Protein AF-A0A954W1E0-F1 (afdb_monomer)

Solvent-accessible surface area (backbone atoms only — not comparable to full-atom values): 4162 Å² total; per-residue (Å²): 134,82,84,73,80,78,55,73,48,79,47,78,50,73,46,79,48,85,90,73,16,38,33,21,35,41,40,30,22,37,84,85,68,48,79,75,44,76,51,66,49,74,72,46,62,80,51,75,66,51,50,67,75,40,48,95,47,36,65,62,51,54,50,58,73,68,58,97

Radius of gyration: 16.58 Å; Cα contacts (8 Å, |Δi|>4): 100; chains: 1; bounding box: 32×19×52 Å

Secondary structure (DSSP, 8-state):
-------EEEEEEEEE-GGG-EEEEEEEEETTS-EEEEEEPPPB---HHHHHHHGGGHHHHHHHHHT-

Nearest PDB structures (foldseek):
  5wxk-assembly1_B  TM=4.635E-01  e=4.896E-01  Neisseria meningitidis H44/76
  3l7z-assembly1_G  TM=5.396E-01  e=5.947E+00  Saccharolobus solfataricus
  5kux-assembly1_A  TM=4.327E-01  e=4.633E+00  synthetic construct
  1r8y-assembly1_C  TM=2.781E-01  e=2.642E+00  Mus musculus
  2idk-assembly1_B  TM=3.252E-01  e=4.089E+00  Rattus norvegicus

Foldseek 3Di:
DPPDPFDKDKDKDWDQDPPRWIKIKMFIATPVRDTPDIDMFDTHDDDPVLCVVCPVCSVVVCCPPGHD

pLDDT: mean 85.52, std 11.5, range [44.12, 97.19]

Mean predicted aligned error: 6.34 Å

Sequence (68 aa):
MSDSKKALFGFLTGKVSIANAIIGGYLVLNDLGRPAEFHCTEPVKPNRAQEILFGKTLDSYLYGERIG

Structure (mmCIF, N/CA/C/O backbone):
data_AF-A0A954W1E0-F1
#
_entry.id   AF-A0A954W1E0-F1
#
loop_
_atom_site.group_PDB
_atom_site.id
_atom_site.type_symbol
_atom_site.label_atom_id
_atom_site.label_alt_id
_atom_site.label_comp_id
_atom_site.label_asym_id
_atom_site.label_entity_id
_atom_site.label_seq_id
_atom_site.pdbx_PDB_ins_code
_atom_site.Cartn_x
_atom_site.Cartn_y
_atom_site.Cartn_z
_atom_site.occupancy
_atom_site.B_iso_or_equiv
_atom_site.auth_seq_id
_atom_site.auth_comp_id
_atom_site.auth_asym_id
_atom_site.auth_atom_id
_atom_site.pdbx_PDB_model_num
ATOM 1 N N . MET A 1 1 ? -15.321 14.426 33.765 1.00 44.12 1 MET A N 1
ATOM 2 C CA . MET A 1 1 ? -15.326 13.590 32.546 1.00 44.12 1 MET A CA 1
ATOM 3 C C . MET A 1 1 ? -13.887 13.379 32.120 1.00 44.12 1 MET A C 1
ATOM 5 O O . MET A 1 1 ? -13.258 14.353 31.734 1.00 44.12 1 MET A O 1
ATOM 9 N N . SER A 1 2 ? -13.332 12.174 32.269 1.00 53.34 2 SER A N 1
ATOM 10 C CA . SER A 1 2 ? -12.008 11.875 31.717 1.00 53.34 2 SER A CA 1
ATOM 11 C C . SER A 1 2 ? -12.130 11.762 30.203 1.00 53.34 2 SER A C 1
ATOM 13 O O . SER A 1 2 ? -12.944 10.981 29.710 1.00 53.34 2 SER A O 1
ATOM 15 N N . ASP A 1 3 ? -11.334 12.543 29.491 1.00 55.47 3 ASP A N 1
ATOM 16 C CA . ASP A 1 3 ? -11.214 12.487 28.042 1.00 55.47 3 ASP A CA 1
ATOM 17 C C . ASP A 1 3 ? -10.556 11.146 27.676 1.00 55.47 3 ASP A C 1
ATOM 19 O O . ASP A 1 3 ? -9.336 10.977 27.747 1.00 55.47 3 ASP A O 1
ATOM 23 N N . SER A 1 4 ? -11.380 10.123 27.437 1.00 65.38 4 SER A N 1
ATOM 24 C CA . SER A 1 4 ? -10.896 8.806 27.034 1.00 65.38 4 SER A CA 1
ATOM 25 C C . SER A 1 4 ? -10.291 8.959 25.645 1.00 65.38 4 SER A C 1
ATOM 27 O O . SER A 1 4 ? -11.019 9.179 24.676 1.00 65.38 4 SER A O 1
ATOM 29 N N . LYS A 1 5 ? -8.957 8.899 25.545 1.00 70.12 5 LYS A N 1
ATOM 30 C CA . LYS A 1 5 ? -8.265 8.943 24.255 1.00 70.12 5 LYS A CA 1
ATOM 31 C C . LYS A 1 5 ? -8.841 7.848 23.365 1.00 70.12 5 LYS A C 1
ATOM 33 O O . LYS A 1 5 ? -8.648 6.663 23.625 1.00 70.12 5 LYS A O 1
ATOM 38 N N . LYS A 1 6 ? -9.550 8.257 22.316 1.00 80.31 6 LYS A N 1
ATOM 39 C CA . LYS A 1 6 ? -10.132 7.340 21.343 1.00 80.31 6 LYS A CA 1
ATOM 40 C C . LYS A 1 6 ? -8.986 6.645 20.612 1.00 80.31 6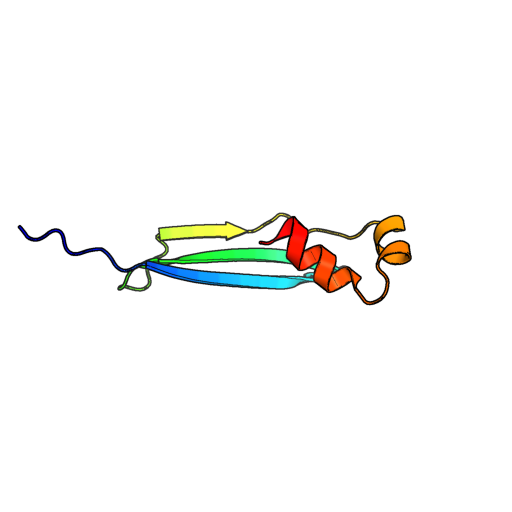 LYS A C 1
ATOM 42 O O . LYS A 1 6 ? -8.205 7.306 19.930 1.00 80.31 6 LYS A O 1
ATOM 47 N N . ALA A 1 7 ? -8.844 5.339 20.815 1.00 89.75 7 ALA A N 1
ATOM 48 C CA . ALA A 1 7 ? -7.804 4.569 20.149 1.00 89.75 7 ALA A CA 1
ATOM 49 C C . ALA A 1 7 ? -8.081 4.526 18.640 1.00 89.75 7 ALA A C 1
ATOM 51 O O . ALA A 1 7 ? -9.221 4.314 18.217 1.00 89.75 7 ALA A O 1
ATOM 52 N N . LEU A 1 8 ? -7.033 4.742 17.848 1.00 95.75 8 LEU A N 1
ATOM 53 C CA . LEU A 1 8 ? -7.061 4.637 16.395 1.00 95.75 8 LEU A CA 1
ATOM 54 C C . LEU A 1 8 ? -6.053 3.580 15.949 1.00 95.75 8 LEU A C 1
ATOM 56 O O . LEU A 1 8 ? -4.940 3.513 16.470 1.00 95.75 8 LEU A O 1
ATOM 60 N N . PHE A 1 9 ? -6.450 2.776 14.970 1.00 96.25 9 PHE A N 1
ATOM 61 C CA . PHE A 1 9 ? -5.659 1.695 14.396 1.00 96.25 9 PHE A CA 1
ATOM 62 C C . PHE A 1 9 ? -5.446 1.979 12.914 1.00 96.25 9 PHE A C 1
ATOM 64 O O . PHE A 1 9 ? -6.416 2.048 12.1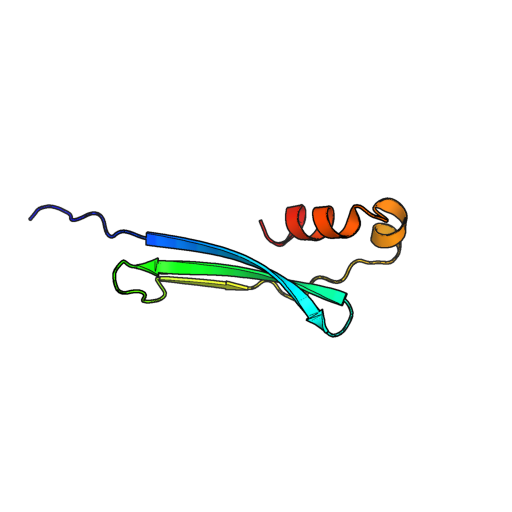61 1.00 96.25 9 PHE A O 1
ATOM 71 N N . GLY A 1 10 ? -4.191 2.171 12.511 1.00 95.25 10 GLY A N 1
ATOM 72 C CA . GLY A 1 10 ? -3.815 2.466 11.131 1.00 95.25 10 GLY A CA 1
ATOM 73 C C . GLY A 1 10 ? -3.309 1.229 10.394 1.00 95.25 10 GLY A C 1
ATOM 74 O O . GLY A 1 10 ? -2.502 0.468 10.924 1.00 95.25 10 GLY A O 1
ATOM 75 N N . PHE A 1 11 ? -3.754 1.065 9.153 1.00 93.75 11 PHE A N 1
ATOM 76 C CA . PHE A 1 11 ? -3.314 0.027 8.227 1.00 93.75 11 PHE A CA 1
ATOM 77 C C . PHE A 1 11 ? -2.880 0.697 6.925 1.00 93.75 11 PHE A C 1
ATOM 79 O O . PHE A 1 11 ? -3.623 1.520 6.398 1.00 93.75 11 PHE A O 1
ATOM 86 N N . LEU A 1 12 ? -1.710 0.333 6.396 1.00 91.88 12 LEU A N 1
ATOM 87 C CA . LEU A 1 12 ? -1.188 0.812 5.113 1.00 91.88 12 LEU A CA 1
ATOM 88 C C . LEU A 1 12 ? -0.882 -0.393 4.223 1.00 91.88 12 LEU A C 1
ATOM 90 O O . LEU A 1 12 ? -0.299 -1.378 4.680 1.00 91.88 12 LEU A O 1
ATOM 94 N N . THR A 1 13 ? -1.274 -0.332 2.954 1.00 89.12 13 THR A N 1
ATOM 95 C CA . THR A 1 13 ? -0.986 -1.389 1.984 1.00 89.12 13 THR A CA 1
ATOM 96 C C . THR A 1 13 ? -0.775 -0.821 0.586 1.00 89.12 13 THR A C 1
ATOM 98 O O . THR A 1 13 ? -1.303 0.233 0.239 1.00 89.12 13 THR A O 1
ATOM 101 N N . GLY A 1 14 ? -0.025 -1.552 -0.232 1.00 87.94 14 GLY A N 1
ATOM 102 C CA . GLY A 1 14 ? 0.050 -1.345 -1.669 1.00 87.94 14 GLY A CA 1
ATOM 103 C C . GLY A 1 14 ? -0.112 -2.682 -2.382 1.00 87.94 14 GLY A C 1
ATOM 104 O O . GLY A 1 14 ? 0.415 -3.698 -1.925 1.00 87.94 14 GLY A O 1
ATOM 105 N N . LYS A 1 15 ? -0.868 -2.700 -3.482 1.00 84.38 15 LYS A N 1
ATOM 106 C CA . LYS A 1 15 ? -1.076 -3.898 -4.303 1.00 84.38 15 LYS A CA 1
ATOM 107 C C . LYS A 1 15 ? -0.900 -3.594 -5.781 1.00 84.38 15 LYS A C 1
ATOM 109 O O . LYS A 1 15 ? -1.348 -2.562 -6.278 1.00 84.38 15 LYS A O 1
ATOM 114 N N . VAL A 1 16 ? -0.305 -4.549 -6.490 1.00 80.06 16 VAL A N 1
ATOM 115 C CA . VAL A 1 16 ? -0.289 -4.559 -7.953 1.00 80.06 16 VAL A CA 1
ATOM 116 C C . VAL A 1 16 ? -1.690 -4.909 -8.454 1.00 80.06 16 VAL A C 1
ATOM 118 O O . VAL A 1 16 ? -2.305 -5.878 -8.008 1.00 80.06 16 VAL A O 1
ATOM 121 N N . SER A 1 17 ? -2.199 -4.087 -9.361 1.00 75.69 17 SER A N 1
ATOM 122 C CA . SER A 1 17 ? -3.501 -4.221 -10.008 1.00 75.69 17 SER A CA 1
ATOM 123 C C . SER A 1 17 ? -3.352 -4.706 -11.456 1.00 75.69 17 SER A C 1
ATOM 125 O O . SER A 1 17 ? -2.265 -5.064 -11.915 1.00 75.69 17 SER A O 1
ATOM 127 N N . ILE A 1 18 ? -4.459 -4.727 -12.199 1.00 72.12 18 ILE A N 1
ATOM 128 C CA . ILE A 1 18 ? -4.474 -5.096 -13.617 1.00 72.12 18 ILE A CA 1
ATOM 129 C C . ILE A 1 18 ? -3.579 -4.123 -14.411 1.00 72.12 18 ILE A C 1
ATOM 131 O O . ILE A 1 18 ? -3.587 -2.916 -14.177 1.00 72.12 18 ILE A O 1
ATOM 135 N N . ALA A 1 19 ? -2.820 -4.648 -15.379 1.00 77.19 19 ALA A N 1
ATOM 136 C CA . ALA A 1 19 ? -1.884 -3.890 -16.219 1.00 77.19 19 ALA A CA 1
ATOM 137 C C . ALA A 1 19 ? -0.688 -3.258 -15.471 1.00 77.19 19 ALA A C 1
ATOM 139 O O . ALA A 1 19 ? -0.247 -2.168 -15.840 1.00 77.19 19 ALA A O 1
ATOM 140 N N . ASN A 1 20 ? -0.162 -3.947 -14.448 1.00 77.31 20 ASN A N 1
ATOM 141 C CA . ASN A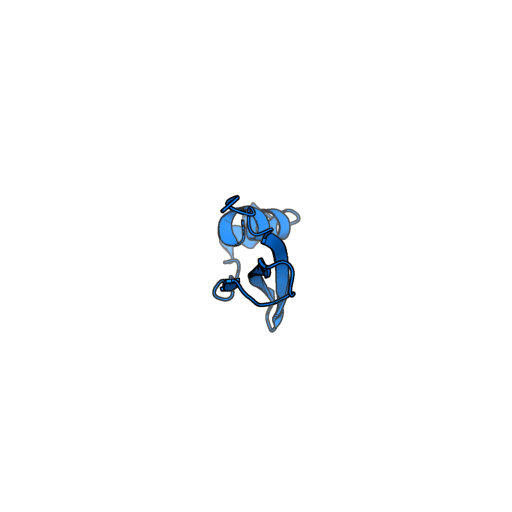 1 20 ? 1.061 -3.594 -13.705 1.00 77.31 20 ASN A CA 1
ATOM 142 C C . ASN A 1 20 ? 1.038 -2.203 -13.047 1.00 77.31 20 ASN A C 1
ATOM 144 O O . ASN A 1 20 ? 2.087 -1.635 -12.752 1.00 77.31 20 ASN A O 1
ATOM 148 N N . ALA A 1 21 ? -0.150 -1.645 -12.814 1.00 84.00 21 ALA A 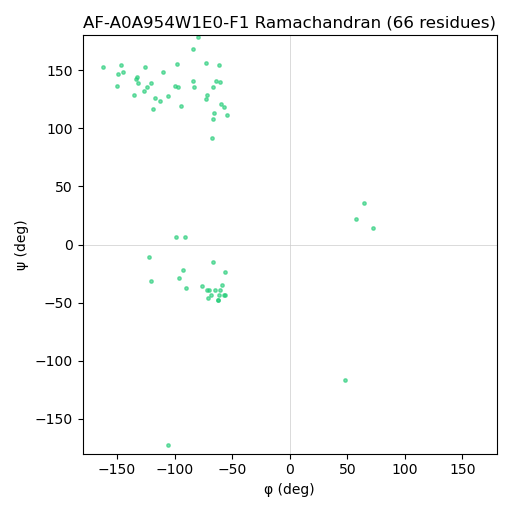N 1
ATOM 149 C CA . ALA A 1 21 ? -0.289 -0.425 -12.034 1.00 84.00 21 ALA A CA 1
ATOM 150 C C . ALA A 1 21 ? -0.321 -0.768 -10.547 1.00 84.00 21 ALA A C 1
ATOM 152 O O . ALA A 1 21 ? -0.980 -1.735 -10.158 1.00 84.00 21 ALA A O 1
ATOM 153 N N . ILE A 1 22 ? 0.322 0.037 -9.712 1.00 87.50 22 ILE A N 1
ATOM 154 C CA . ILE A 1 22 ? 0.272 -0.126 -8.259 1.00 87.50 22 ILE A CA 1
ATOM 155 C C . ILE A 1 22 ? -0.783 0.819 -7.691 1.00 87.50 22 ILE A C 1
ATOM 157 O O . ILE A 1 22 ? -0.866 1.982 -8.085 1.00 87.50 22 ILE A O 1
ATOM 161 N N . ILE A 1 23 ? -1.598 0.302 -6.776 1.00 89.31 23 ILE A N 1
ATOM 162 C CA . ILE A 1 23 ? -2.564 1.081 -6.003 1.00 89.31 23 ILE A CA 1
ATOM 163 C C . ILE A 1 23 ? -2.161 0.986 -4.536 1.00 89.31 23 ILE A C 1
ATOM 165 O O . ILE A 1 23 ? -1.995 -0.115 -4.004 1.00 89.31 23 ILE A O 1
ATOM 169 N N . GLY A 1 24 ? -2.003 2.140 -3.899 1.00 90.25 24 GLY A N 1
ATOM 170 C CA . GLY A 1 24 ? -1.813 2.264 -2.462 1.00 90.25 24 GLY A CA 1
ATOM 171 C C . GLY A 1 24 ? -3.106 2.608 -1.753 1.00 90.25 24 GLY A C 1
ATOM 172 O O . GLY A 1 24 ? -4.001 3.216 -2.339 1.00 90.25 24 GLY A O 1
ATOM 173 N N . GLY A 1 25 ? -3.194 2.266 -0.476 1.00 91.12 25 GLY A N 1
ATOM 174 C CA . GLY A 1 25 ? -4.267 2.756 0.367 1.00 91.12 25 GLY A CA 1
ATOM 175 C C . GLY A 1 25 ? -3.967 2.614 1.844 1.00 91.12 25 GLY A C 1
ATOM 176 O O . GLY A 1 25 ? -3.232 1.715 2.266 1.00 91.12 25 GLY A O 1
ATOM 177 N N . TYR A 1 26 ? -4.581 3.496 2.624 1.00 93.56 26 TYR A N 1
ATOM 178 C CA . TYR A 1 26 ? -4.587 3.403 4.072 1.00 93.56 26 TYR A CA 1
ATOM 179 C C . TYR A 1 26 ? -6.008 3.423 4.623 1.00 93.56 26 TYR A C 1
ATOM 181 O O . TYR A 1 26 ? -6.939 3.975 4.030 1.00 93.56 26 TYR A O 1
ATOM 189 N N . LEU A 1 27 ? -6.157 2.800 5.785 1.00 95.31 27 LEU A N 1
ATOM 190 C CA . LEU A 1 27 ? -7.397 2.721 6.537 1.00 95.31 27 LEU A CA 1
ATOM 191 C C . LEU A 1 27 ? -7.088 3.000 8.002 1.00 95.31 27 LEU A C 1
ATOM 193 O O . LEU A 1 27 ? -6.222 2.350 8.588 1.00 95.31 27 LEU A O 1
ATOM 197 N N . VAL A 1 28 ? -7.825 3.932 8.596 1.00 96.62 28 VAL A N 1
ATOM 198 C CA . VAL A 1 28 ? -7.780 4.202 10.032 1.00 96.62 28 VAL A CA 1
ATOM 199 C C . VAL A 1 28 ? -9.116 3.806 10.637 1.00 96.62 28 VAL A C 1
ATOM 201 O O . VAL A 1 28 ? -10.166 4.297 10.222 1.00 96.62 28 VAL A O 1
ATOM 204 N N . LEU A 1 29 ? -9.082 2.916 11.624 1.00 97.19 29 LEU A N 1
ATOM 205 C CA . LEU A 1 29 ? -10.255 2.437 12.350 1.00 97.19 29 LEU A CA 1
ATOM 206 C C . LEU A 1 29 ? -10.247 2.957 13.782 1.00 97.19 29 LEU A C 1
ATOM 208 O O . LEU A 1 29 ? -9.187 3.107 14.383 1.00 97.19 29 LEU A O 1
ATOM 212 N N . ASN A 1 30 ? -11.426 3.177 14.356 1.00 94.81 30 ASN A N 1
ATOM 213 C CA . ASN A 1 30 ? -11.544 3.290 15.808 1.00 94.81 30 ASN A CA 1
ATOM 214 C C . ASN A 1 30 ? -11.557 1.908 16.489 1.00 94.81 30 ASN A C 1
ATOM 216 O O . ASN A 1 30 ? -11.540 0.865 15.837 1.00 94.81 30 ASN A O 1
ATOM 220 N N . ASP A 1 31 ? -11.626 1.916 17.813 1.00 94.44 31 ASP A N 1
ATOM 221 C CA . ASP A 1 31 ? -11.760 0.748 18.691 1.00 94.44 31 ASP A CA 1
ATOM 222 C C . ASP A 1 31 ? -12.968 -0.158 18.412 1.00 94.44 31 ASP A C 1
ATOM 224 O O . ASP A 1 31 ? -12.923 -1.348 18.713 1.00 94.44 31 ASP A O 1
ATOM 228 N N . LEU A 1 32 ? -14.020 0.366 17.785 1.00 94.50 32 LEU A N 1
ATOM 229 C CA . LEU A 1 32 ? -15.178 -0.409 17.328 1.00 94.50 32 LEU A CA 1
ATOM 230 C C . LEU A 1 32 ? -15.026 -0.929 15.888 1.00 94.50 32 LEU A C 1
ATOM 232 O O . LEU A 1 32 ? -15.991 -1.439 15.317 1.00 94.50 32 LEU A O 1
ATOM 236 N N . GLY A 1 33 ? -13.855 -0.756 15.270 1.00 92.00 33 GLY A N 1
ATOM 237 C CA . GLY A 1 33 ? -13.582 -1.168 13.894 1.00 92.00 33 GLY A CA 1
ATOM 238 C C . GLY A 1 33 ? -14.272 -0.308 12.830 1.00 92.00 33 GLY A C 1
ATOM 239 O O . GLY A 1 33 ? -14.344 -0.715 11.672 1.00 92.00 33 GLY A O 1
ATOM 240 N N . ARG A 1 34 ? -14.805 0.871 13.185 1.00 94.62 34 ARG A N 1
ATOM 241 C CA . ARG A 1 34 ? -15.448 1.770 12.212 1.00 94.62 34 ARG A CA 1
ATOM 242 C C . ARG A 1 34 ? -14.397 2.628 11.504 1.00 94.62 34 ARG A C 1
ATOM 244 O O . ARG A 1 34 ? -13.553 3.193 12.206 1.00 94.62 34 ARG A O 1
ATOM 251 N N . PRO A 1 35 ? -14.475 2.791 10.168 1.00 96.06 35 PRO A N 1
ATOM 252 C CA . PRO A 1 35 ? -13.600 3.700 9.439 1.00 96.06 35 PRO A CA 1
ATOM 253 C C . PRO A 1 35 ? -13.716 5.126 9.974 1.00 96.06 35 PRO A C 1
ATOM 255 O O . PRO A 1 35 ? -14.794 5.720 9.957 1.00 96.06 35 PRO A O 1
ATOM 258 N N . ALA A 1 36 ? -12.602 5.645 10.477 1.00 95.31 36 ALA A N 1
ATOM 259 C CA . ALA A 1 36 ? -12.416 7.052 10.798 1.00 95.31 36 ALA A CA 1
ATOM 260 C C . ALA A 1 36 ? -11.851 7.803 9.584 1.00 95.31 36 ALA A C 1
ATOM 262 O O . ALA A 1 36 ? -12.262 8.927 9.316 1.00 95.31 36 ALA A O 1
ATOM 263 N N . GLU A 1 37 ? -10.959 7.154 8.831 1.00 95.69 37 GLU A N 1
ATOM 264 C CA . GLU A 1 37 ? -10.369 7.687 7.607 1.00 95.69 37 GLU A CA 1
ATOM 265 C C . GLU A 1 37 ? -10.050 6.556 6.627 1.00 95.69 37 GLU A C 1
ATOM 267 O O . GLU A 1 37 ? -9.700 5.445 7.034 1.00 95.69 37 GLU A O 1
ATOM 272 N N . PHE A 1 38 ? -10.170 6.841 5.335 1.00 94.06 38 PHE A N 1
ATOM 273 C CA . PHE A 1 38 ? -9.797 5.931 4.265 1.00 94.06 38 PHE A CA 1
ATOM 274 C C . PHE A 1 38 ? -9.348 6.725 3.044 1.00 94.06 38 PHE A C 1
ATOM 276 O O . PHE A 1 38 ? -10.018 7.677 2.640 1.00 94.06 38 PHE A O 1
ATOM 283 N N . HIS A 1 39 ? -8.254 6.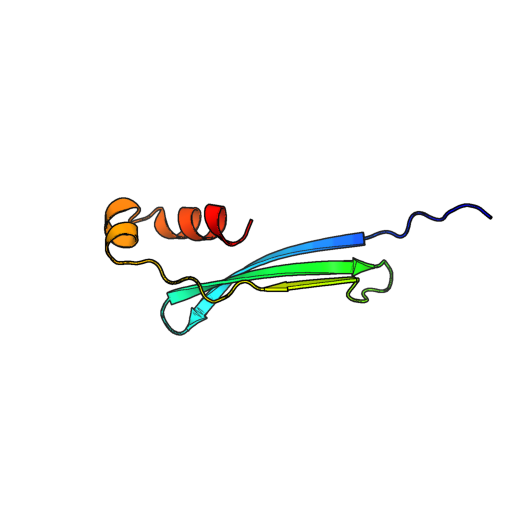293 2.428 1.00 92.19 39 HIS A N 1
ATOM 284 C CA . HIS A 1 39 ? -7.770 6.869 1.183 1.00 92.19 39 HIS A CA 1
ATOM 285 C C . HIS A 1 39 ? -7.148 5.790 0.304 1.00 92.19 39 HIS A C 1
ATOM 287 O O . HIS A 1 39 ? -6.550 4.831 0.796 1.00 92.19 39 HIS A O 1
ATOM 293 N N . CYS A 1 40 ? -7.260 5.973 -1.007 1.00 90.38 40 CYS A N 1
ATOM 294 C CA . CYS A 1 40 ? -6.531 5.198 -1.999 1.00 90.38 40 CYS A CA 1
ATOM 295 C C . CYS A 1 40 ? -5.912 6.138 -3.017 1.00 90.38 40 CYS A C 1
ATOM 297 O O . CYS A 1 40 ? -6.518 7.142 -3.391 1.00 90.38 40 CYS A O 1
ATOM 299 N N . THR A 1 41 ? -4.727 5.775 -3.487 1.00 88.81 41 THR A N 1
ATOM 300 C CA . THR A 1 41 ? -4.081 6.480 -4.586 1.00 88.81 41 THR A CA 1
ATOM 301 C C . THR A 1 41 ? -4.792 6.149 -5.893 1.00 88.81 41 THR A C 1
ATOM 303 O O . THR A 1 41 ? -5.373 5.072 -6.058 1.00 88.81 41 THR A O 1
ATOM 306 N N . GLU A 1 42 ? -4.676 7.035 -6.875 1.00 88.25 42 GLU A N 1
ATOM 307 C CA . GLU A 1 42 ? -4.917 6.631 -8.257 1.00 88.25 42 GLU A CA 1
ATOM 308 C C . GLU A 1 42 ? -3.904 5.545 -8.675 1.00 88.25 42 GLU A C 1
ATOM 310 O O . GLU A 1 42 ? -2.808 5.465 -8.101 1.00 88.25 42 GLU A O 1
ATOM 315 N N . PRO A 1 43 ? -4.236 4.687 -9.659 1.00 87.81 43 PRO A N 1
ATOM 316 C CA . PRO A 1 43 ? -3.304 3.683 -10.155 1.00 87.81 43 PRO A CA 1
ATOM 317 C C . PRO A 1 43 ? -2.032 4.327 -10.716 1.00 87.81 43 PRO A C 1
ATOM 319 O O . PRO A 1 43 ? -2.073 5.082 -11.687 1.00 87.81 43 PRO A O 1
ATOM 322 N N . VAL A 1 44 ? -0.882 3.974 -10.146 1.00 86.19 44 VAL A N 1
ATOM 323 C CA . VAL A 1 44 ? 0.423 4.462 -10.593 1.00 86.19 44 VAL A CA 1
ATOM 324 C C . VAL A 1 44 ? 1.024 3.457 -11.562 1.00 86.19 44 VAL A C 1
ATOM 326 O O . VAL A 1 44 ? 1.287 2.311 -11.195 1.00 86.19 44 VAL A O 1
ATOM 329 N N . LYS A 1 45 ? 1.268 3.889 -12.800 1.00 88.31 45 LYS A N 1
ATOM 330 C CA . LYS A 1 45 ? 2.007 3.105 -13.795 1.00 88.31 45 LYS A CA 1
ATOM 331 C C . LYS A 1 45 ? 3.410 3.676 -13.971 1.00 88.31 45 LYS A C 1
ATOM 333 O O . LYS A 1 45 ? 3.520 4.877 -14.234 1.00 88.31 45 LYS A O 1
ATOM 338 N N . PRO A 1 46 ? 4.467 2.854 -13.864 1.00 88.94 46 PRO A N 1
ATOM 339 C CA . PRO A 1 46 ? 5.800 3.309 -14.210 1.00 88.94 46 PRO A CA 1
ATOM 340 C C . PRO A 1 46 ? 5.859 3.647 -15.701 1.00 88.94 46 PRO A C 1
ATOM 342 O O . PRO A 1 46 ? 5.274 2.960 -16.539 1.00 88.94 46 PRO A O 1
ATOM 345 N N . ASN A 1 47 ? 6.559 4.725 -16.038 1.00 90.38 47 ASN A N 1
ATOM 346 C CA . ASN A 1 47 ? 6.880 5.028 -17.426 1.00 90.38 47 ASN A CA 1
ATOM 347 C C . ASN A 1 47 ? 8.146 4.275 -17.868 1.00 90.38 47 ASN A C 1
ATOM 349 O O . ASN A 1 47 ? 8.909 3.750 -17.054 1.00 90.38 47 ASN A O 1
ATOM 353 N N . ARG A 1 48 ? 8.412 4.279 -19.178 1.00 92.44 48 ARG A N 1
ATOM 354 C CA . ARG A 1 48 ? 9.541 3.537 -19.748 1.00 92.44 48 ARG A CA 1
ATOM 355 C C . ARG A 1 48 ? 10.903 3.951 -19.181 1.00 92.44 48 ARG A C 1
ATOM 357 O O . ARG A 1 48 ? 11.785 3.109 -19.046 1.00 92.44 48 ARG A O 1
ATOM 364 N N . ALA A 1 49 ? 11.088 5.230 -18.855 1.00 94.38 49 ALA A N 1
ATOM 365 C CA . ALA A 1 49 ? 12.341 5.702 -18.275 1.00 94.38 49 ALA A CA 1
ATOM 366 C C . ALA A 1 49 ? 12.539 5.140 -16.860 1.00 94.38 49 ALA A C 1
ATOM 368 O O . ALA A 1 49 ? 13.619 4.646 -16.552 1.00 94.38 49 ALA A O 1
ATOM 369 N N . GLN A 1 50 ? 11.494 5.141 -16.027 1.00 91.69 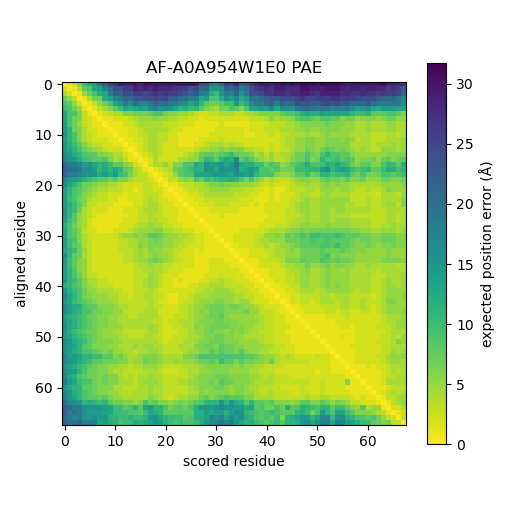50 GLN A N 1
ATOM 370 C CA . GLN A 1 50 ? 11.534 4.562 -14.681 1.00 91.69 50 GLN A CA 1
ATOM 371 C C . GLN A 1 50 ? 11.838 3.060 -14.726 1.00 91.69 50 GLN A C 1
ATOM 373 O O . GLN A 1 50 ? 12.694 2.591 -13.981 1.00 91.69 50 GLN A O 1
ATOM 378 N N . GLU A 1 51 ? 11.216 2.313 -15.641 1.00 91.31 51 GLU A N 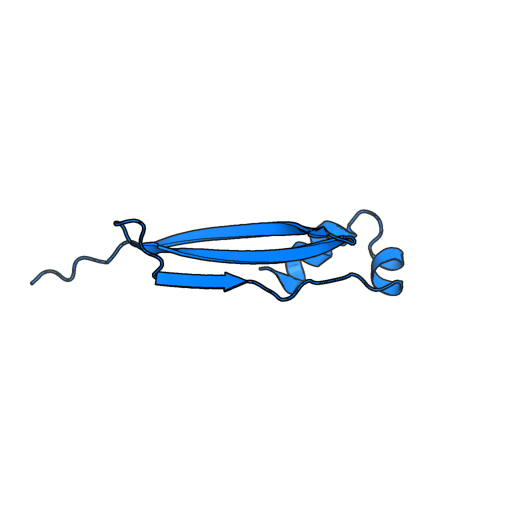1
ATOM 379 C CA . GLU A 1 51 ? 11.514 0.886 -15.824 1.00 91.31 51 GLU A CA 1
ATOM 380 C C . GLU A 1 51 ? 12.996 0.626 -16.122 1.00 91.31 51 GLU A C 1
ATOM 382 O O . GLU A 1 51 ? 13.587 -0.298 -15.566 1.00 91.31 51 GLU A O 1
ATOM 387 N N . ILE A 1 52 ? 13.605 1.442 -16.988 1.00 94.56 52 ILE A N 1
ATOM 388 C CA . ILE A 1 52 ? 15.017 1.303 -17.368 1.00 94.56 52 ILE A CA 1
ATOM 389 C C . ILE A 1 52 ? 15.938 1.703 -16.211 1.00 94.56 52 ILE A C 1
ATOM 391 O O . ILE A 1 52 ? 16.903 0.996 -15.928 1.00 94.56 52 ILE A O 1
ATOM 395 N N . LEU A 1 53 ? 15.653 2.833 -15.560 1.00 94.19 53 LEU A N 1
ATOM 396 C CA . LEU A 1 53 ? 16.519 3.408 -14.529 1.00 94.19 53 LEU A CA 1
ATOM 397 C C . LEU A 1 53 ? 16.497 2.603 -13.228 1.00 94.19 53 LEU A C 1
ATOM 399 O O . LEU A 1 53 ? 17.541 2.429 -12.603 1.00 94.19 53 LEU A O 1
ATOM 403 N N . PHE A 1 54 ? 15.326 2.107 -12.824 1.00 89.75 54 PHE A N 1
ATOM 404 C CA . PHE A 1 54 ? 15.169 1.391 -11.559 1.00 89.75 54 PHE A CA 1
ATOM 405 C C . PHE A 1 54 ? 15.254 -0.129 -11.727 1.00 89.75 54 PHE A C 1
ATOM 407 O O . PHE A 1 54 ? 15.713 -0.822 -10.820 1.00 89.75 54 PHE A O 1
ATOM 414 N N . GLY A 1 55 ? 14.870 -0.684 -12.881 1.00 90.06 55 GLY A N 1
ATOM 415 C CA . GLY A 1 55 ? 14.942 -2.123 -13.140 1.00 90.06 55 GLY A CA 1
ATOM 416 C C . GLY A 1 55 ? 14.342 -2.946 -11.994 1.00 90.06 55 GLY A C 1
ATOM 417 O O . GLY A 1 55 ? 13.166 -2.831 -11.670 1.00 90.06 55 GLY A O 1
ATOM 418 N N . LYS A 1 56 ? 15.175 -3.752 -11.327 1.00 90.94 56 LYS A N 1
ATOM 419 C CA . LYS A 1 56 ? 14.766 -4.606 -10.197 1.00 90.94 56 LYS A CA 1
ATOM 420 C C . LYS A 1 56 ? 14.342 -3.856 -8.924 1.00 90.94 56 LYS A C 1
ATOM 422 O O . LYS A 1 56 ? 13.763 -4.479 -8.043 1.00 90.94 56 LYS A O 1
ATOM 427 N N . THR A 1 57 ? 14.639 -2.562 -8.795 1.00 91.19 57 THR A N 1
ATOM 428 C CA . THR A 1 57 ? 14.210 -1.731 -7.653 1.00 91.19 57 THR A CA 1
ATOM 429 C C . THR A 1 57 ? 12.972 -0.889 -7.960 1.00 91.19 57 THR A C 1
ATOM 431 O O . THR A 1 57 ? 12.566 -0.080 -7.126 1.00 91.19 57 THR A O 1
ATOM 434 N N . LEU A 1 58 ? 12.352 -1.088 -9.131 1.00 87.88 58 LEU A N 1
ATOM 435 C CA . LEU A 1 58 ? 11.179 -0.336 -9.572 1.00 87.88 58 LEU A CA 1
ATOM 436 C C . LEU A 1 58 ? 10.026 -0.426 -8.570 1.00 87.88 58 LEU A C 1
ATOM 438 O O . LEU A 1 58 ? 9.445 0.596 -8.227 1.00 87.88 58 LEU A O 1
ATOM 442 N N . ASP A 1 59 ? 9.748 -1.616 -8.040 1.00 84.88 59 ASP A N 1
ATOM 443 C CA . ASP A 1 59 ? 8.670 -1.810 -7.069 1.00 84.88 59 ASP A CA 1
ATOM 444 C C . ASP A 1 59 ? 8.915 -1.008 -5.787 1.00 84.88 59 ASP A C 1
ATOM 446 O O . ASP A 1 59 ? 8.042 -0.272 -5.337 1.00 84.88 59 ASP A O 1
ATOM 450 N N . SER A 1 60 ? 10.123 -1.081 -5.219 1.00 84.69 60 SER A N 1
ATOM 451 C CA . SER A 1 60 ? 10.481 -0.314 -4.019 1.00 84.69 60 SER A CA 1
ATOM 452 C C . SER A 1 60 ? 10.371 1.195 -4.242 1.00 84.69 60 SER A C 1
ATOM 454 O O . SER A 1 60 ? 9.899 1.904 -3.356 1.00 84.69 60 SER A O 1
ATOM 456 N N . TYR A 1 61 ? 10.763 1.678 -5.425 1.00 85.81 61 TYR A N 1
ATOM 457 C CA . TYR A 1 61 ? 10.580 3.075 -5.818 1.00 85.81 61 TYR A CA 1
ATOM 458 C C . TYR A 1 61 ? 9.092 3.457 -5.874 1.00 85.81 61 TYR A C 1
ATOM 460 O O . TYR A 1 61 ? 8.686 4.462 -5.290 1.00 85.81 61 TYR A O 1
ATOM 468 N N . LEU A 1 62 ? 8.263 2.629 -6.516 1.00 81.94 62 LEU A N 1
ATOM 469 C CA . LEU A 1 62 ? 6.832 2.889 -6.661 1.00 81.94 62 LEU A CA 1
ATOM 470 C C . LEU A 1 62 ? 6.091 2.879 -5.313 1.00 81.94 62 LEU A C 1
ATOM 472 O O . LEU A 1 62 ? 5.227 3.727 -5.099 1.00 81.94 62 LEU A O 1
ATOM 476 N N . TYR A 1 63 ? 6.440 1.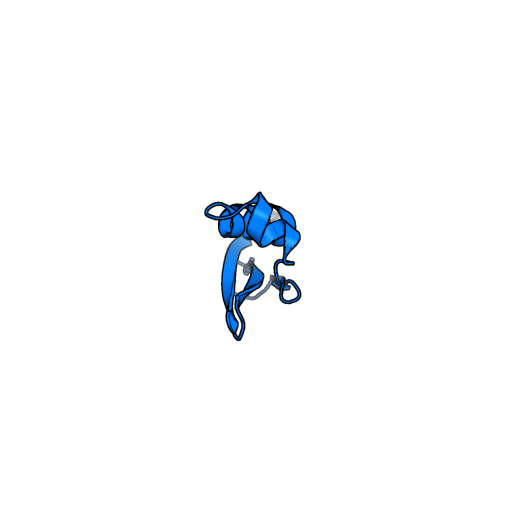973 -4.393 1.00 83.12 63 TYR A N 1
ATOM 477 C CA . TYR A 1 63 ? 5.859 1.956 -3.044 1.00 83.12 63 TYR A CA 1
ATOM 478 C C . TYR A 1 63 ? 6.334 3.138 -2.186 1.00 83.12 63 TYR A C 1
ATOM 480 O O . TYR A 1 63 ? 5.538 3.694 -1.434 1.00 83.12 63 TYR A O 1
ATOM 488 N N . GLY A 1 64 ? 7.610 3.524 -2.294 1.00 74.69 64 GLY A N 1
ATOM 489 C CA . GLY A 1 64 ? 8.220 4.538 -1.432 1.00 74.69 64 GLY A CA 1
ATOM 490 C C . GLY A 1 64 ? 7.848 5.984 -1.763 1.00 74.69 64 GLY A C 1
ATOM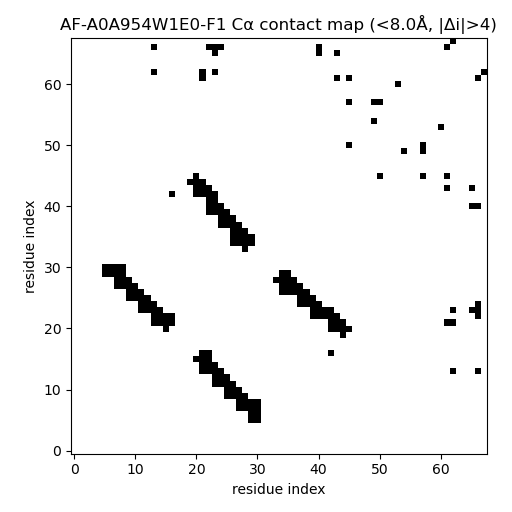 491 O O . GLY A 1 64 ? 7.713 6.780 -0.846 1.00 74.69 64 GLY A O 1
ATOM 492 N N . GLU A 1 65 ? 7.682 6.344 -3.041 1.00 67.81 65 GLU A N 1
ATOM 493 C CA . GLU A 1 65 ? 7.391 7.741 -3.419 1.00 67.81 65 GLU A CA 1
ATOM 494 C C . GLU A 1 65 ? 5.902 8.076 -3.534 1.00 67.81 65 GLU A C 1
ATOM 496 O O . GLU A 1 65 ? 5.547 9.254 -3.547 1.00 67.81 65 GLU A O 1
ATOM 501 N N . ARG A 1 66 ? 5.034 7.079 -3.742 1.00 65.50 66 ARG A N 1
ATOM 502 C CA . ARG A 1 66 ? 3.649 7.336 -4.179 1.00 65.50 66 ARG A CA 1
ATOM 503 C C . ARG A 1 66 ? 2.570 6.784 -3.263 1.00 65.50 66 ARG A C 1
ATOM 505 O O . ARG A 1 66 ? 1.412 7.122 -3.480 1.00 65.50 66 ARG A O 1
ATOM 512 N N . ILE A 1 67 ? 2.921 5.947 -2.287 1.00 68.25 67 ILE A N 1
ATOM 513 C CA . ILE A 1 67 ? 1.958 5.282 -1.393 1.00 68.25 67 ILE A CA 1
ATOM 514 C C . ILE A 1 67 ? 2.205 5.626 0.082 1.00 68.25 67 ILE A C 1
ATOM 516 O O . ILE A 1 67 ? 1.244 5.650 0.850 1.00 68.25 67 ILE A O 1
ATOM 520 N N . GLY A 1 68 ? 3.460 5.871 0.467 1.00 57.69 68 GLY A N 1
ATOM 521 C CA . GLY A 1 68 ? 3.863 6.300 1.810 1.00 57.69 68 GLY A CA 1
ATOM 522 C C . GLY A 1 68 ? 4.103 7.797 1.913 1.00 57.69 68 GLY A C 1
ATOM 523 O O . GLY A 1 68 ? 4.457 8.406 0.880 1.00 57.69 68 GLY A O 1
#